Protein AF-X1NST5-F1 (afdb_monomer)

Mean predicted aligned error: 8.75 Å

InterPro domains:
  IPR013498 DNA topoisomerase, type IA, zn finger [PF01396] (14-49)
  IPR013498 DNA topoisomerase, type IA, zn finger [PF01396] (54-90)
  IPR013498 DNA topoisomerase, type IA, zn finger [PF01396] (95-110)

Radius of gyration: 18.12 Å; Cα contacts (8 Å, |Δi|>4): 234; chains: 1; bounding box: 42×48×38 Å

Nearest PDB structures (foldseek):
  4rul-assembly1_A  TM=3.654E-01  e=1.940E-04  Escherichia coli DH1
  2yms-assembly1_D  TM=2.771E-01  e=2.148E+00  Escherichia coli BL21
  6zqb-assembly1_UE  TM=3.061E-01  e=9.533E+00  Saccharomyces cerevisiae S288C

Structure (mmCIF, N/CA/C/O backbone):
data_AF-X1NST5-F1
#
_entry.id   AF-X1NST5-F1
#
loop_
_atom_site.group_PDB
_atom_site.id
_atom_site.type_symbol
_atom_site.label_atom_id
_atom_site.label_alt_id
_atom_site.label_comp_id
_atom_site.label_asym_id
_atom_site.label_entity_id
_atom_site.label_seq_id
_atom_site.pdbx_PDB_ins_code
_atom_site.Cartn_x
_atom_site.Cartn_y
_atom_site.Cartn_z
_atom_site.occupancy
_atom_site.B_iso_or_equiv
_atom_site.auth_seq_id
_atom_site.auth_comp_id
_atom_site.auth_asym_id
_atom_site.auth_atom_id
_atom_site.pdbx_PDB_model_num
ATOM 1 N N . LEU A 1 1 ? -12.055 36.408 14.522 1.00 40.16 1 LEU A N 1
ATOM 2 C CA . LEU A 1 1 ? -12.477 34.992 14.573 1.00 40.16 1 LEU A CA 1
ATOM 3 C C . LEU A 1 1 ? -11.983 34.314 13.302 1.00 40.16 1 LEU A C 1
ATOM 5 O O . LEU A 1 1 ? -12.299 34.807 12.233 1.00 40.16 1 LEU A O 1
ATOM 9 N N . MET A 1 2 ? -11.163 33.263 13.387 1.00 38.94 2 MET A N 1
ATOM 10 C CA . MET A 1 2 ? -10.781 32.492 12.196 1.00 38.94 2 MET A CA 1
ATOM 11 C C . MET A 1 2 ? -11.854 31.436 11.931 1.00 38.94 2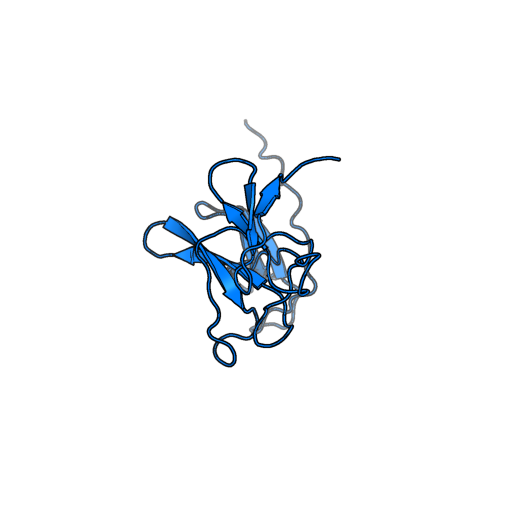 MET A C 1
ATOM 13 O O . MET A 1 2 ? -11.927 30.425 12.632 1.00 38.94 2 MET A O 1
ATOM 17 N N . GLU A 1 3 ? -12.701 31.691 10.939 1.00 48.84 3 GLU A N 1
ATOM 18 C CA . GLU A 1 3 ? -13.629 30.705 10.395 1.00 48.84 3 GLU A CA 1
ATOM 19 C C . GLU A 1 3 ? -12.825 29.577 9.744 1.00 48.84 3 GLU A C 1
ATOM 21 O O . GLU A 1 3 ? -12.143 29.748 8.734 1.00 48.84 3 GLU A O 1
ATOM 26 N N . LYS A 1 4 ? -12.856 28.400 10.373 1.00 44.97 4 LYS A N 1
ATOM 27 C CA . LYS A 1 4 ? -12.263 27.186 9.815 1.00 44.97 4 LYS A CA 1
ATOM 28 C C . LYS A 1 4 ? -13.110 26.767 8.622 1.00 44.97 4 LYS A C 1
ATOM 30 O O . LYS A 1 4 ? -14.154 26.142 8.800 1.00 44.97 4 LYS A O 1
ATOM 35 N N . VAL A 1 5 ? -12.644 27.108 7.424 1.00 47.62 5 VAL A N 1
ATOM 36 C CA . VAL A 1 5 ? -13.140 26.574 6.153 1.00 47.62 5 VAL A CA 1
ATOM 37 C C . VAL A 1 5 ? -13.174 25.049 6.283 1.00 47.62 5 VAL A C 1
ATOM 39 O O . VAL A 1 5 ? -12.130 24.397 6.363 1.00 47.62 5 VAL A O 1
ATOM 42 N N . LYS A 1 6 ? -14.378 24.480 6.418 1.00 48.66 6 LYS A N 1
ATOM 43 C CA . LYS A 1 6 ? -14.592 23.032 6.474 1.00 48.66 6 LYS A CA 1
ATOM 44 C C . LYS A 1 6 ? -14.247 22.490 5.093 1.00 48.66 6 LYS A C 1
ATOM 46 O O . LYS A 1 6 ? -15.072 22.544 4.188 1.00 48.66 6 LYS A O 1
ATOM 51 N N . LEU A 1 7 ? -13.008 22.030 4.931 1.00 53.47 7 LEU A N 1
ATOM 52 C CA . LEU A 1 7 ? -12.597 21.249 3.772 1.00 53.47 7 LEU A CA 1
ATOM 53 C C . LEU A 1 7 ? -13.597 20.092 3.655 1.00 53.47 7 LEU A C 1
ATOM 55 O O . LEU A 1 7 ? -13.738 19.325 4.608 1.00 53.47 7 LEU A O 1
ATOM 59 N N . ALA A 1 8 ? -14.364 20.065 2.566 1.00 55.84 8 ALA A N 1
ATOM 60 C CA . ALA A 1 8 ? -15.468 19.135 2.395 1.00 55.84 8 ALA A CA 1
ATOM 61 C C . ALA A 1 8 ? -14.974 17.696 2.587 1.00 55.84 8 ALA A C 1
ATOM 63 O O . ALA A 1 8 ? -13.988 17.273 1.985 1.00 55.84 8 ALA A O 1
ATOM 64 N N . ASP A 1 9 ? -15.649 16.974 3.474 1.00 65.00 9 ASP A N 1
ATOM 65 C CA . ASP A 1 9 ? -15.395 15.568 3.732 1.00 65.00 9 ASP A CA 1
ATOM 66 C C . ASP A 1 9 ? -15.788 14.767 2.473 1.00 65.00 9 ASP A C 1
ATOM 68 O O . ASP A 1 9 ? -16.974 14.630 2.172 1.00 65.00 9 ASP A O 1
ATOM 72 N N . GLU A 1 10 ? -14.817 14.259 1.709 1.00 75.31 10 GLU A N 1
ATOM 73 C CA . GLU A 1 10 ? -15.097 13.445 0.516 1.00 75.31 10 GLU A CA 1
ATOM 74 C C . GLU A 1 10 ? -15.703 12.098 0.945 1.00 75.31 10 GLU A C 1
ATOM 76 O O . GLU A 1 10 ? -15.057 11.313 1.649 1.00 75.31 10 GLU A O 1
ATOM 81 N N . LEU A 1 11 ? -16.953 11.831 0.545 1.00 76.19 11 LEU A N 1
ATOM 82 C CA . LEU A 1 11 ? -17.587 10.524 0.728 1.00 76.19 11 LEU A CA 1
ATOM 83 C C . LEU A 1 11 ? -16.834 9.468 -0.082 1.00 76.19 11 LEU A C 1
ATOM 85 O O . LEU A 1 11 ? -16.494 9.679 -1.243 1.00 76.19 11 LEU A O 1
ATOM 89 N N . THR A 1 12 ? -16.593 8.322 0.544 1.00 81.31 12 THR A N 1
ATOM 90 C CA . THR A 1 12 ? -15.973 7.162 -0.099 1.00 81.31 12 THR A CA 1
ATOM 91 C C . THR A 1 12 ? -16.991 6.050 -0.288 1.00 81.31 12 THR A C 1
ATOM 93 O O . THR A 1 12 ? -18.006 6.003 0.402 1.00 81.31 12 THR A O 1
ATOM 96 N N . GLU A 1 13 ? -16.677 5.105 -1.168 1.00 81.38 13 GLU A N 1
ATOM 97 C CA . GLU A 1 13 ? -17.433 3.856 -1.331 1.00 81.38 13 GLU A CA 1
ATOM 98 C C . GLU A 1 13 ? -17.250 2.894 -0.138 1.00 81.38 13 GLU A C 1
ATOM 100 O O . GLU A 1 13 ? -17.821 1.804 -0.110 1.00 81.38 13 GLU A O 1
ATOM 105 N N . GLU A 1 14 ? -16.444 3.263 0.865 1.00 83.88 14 GLU A N 1
ATOM 106 C CA . GLU A 1 14 ? -16.189 2.406 2.013 1.00 83.88 14 GLU A CA 1
ATOM 107 C C . GLU A 1 14 ? -17.318 2.494 3.046 1.00 83.88 14 GLU A C 1
ATOM 109 O O . GLU A 1 14 ? -17.650 3.560 3.568 1.00 83.88 14 GLU A O 1
ATOM 114 N N . VAL A 1 15 ? -17.882 1.336 3.392 1.00 90.00 15 VAL A N 1
ATOM 115 C CA . VAL A 1 15 ? -18.955 1.207 4.382 1.00 90.00 15 VAL A CA 1
ATOM 116 C C . VAL A 1 15 ? -18.384 1.040 5.795 1.00 90.00 15 VAL A C 1
ATOM 118 O O . VAL A 1 15 ? -17.449 0.267 6.048 1.00 90.00 15 VAL A O 1
ATOM 121 N N . CYS A 1 16 ? -18.967 1.755 6.760 1.00 90.62 16 CYS A N 1
ATOM 122 C CA . CYS A 1 16 ? -18.615 1.639 8.168 1.00 90.62 16 CYS A CA 1
ATOM 123 C C . CYS A 1 16 ? -19.053 0.269 8.719 1.00 90.62 16 CYS A C 1
ATOM 125 O O . CYS A 1 16 ? -20.251 -0.014 8.763 1.00 90.62 16 CYS A O 1
ATOM 127 N N . PRO A 1 17 ? -18.131 -0.550 9.259 1.00 89.19 17 PRO A N 1
ATOM 128 C CA . PRO A 1 17 ? -18.442 -1.903 9.722 1.00 89.19 17 PRO A CA 1
ATOM 129 C C . PRO A 1 17 ? -19.279 -1.926 11.007 1.00 89.19 17 PRO A C 1
ATOM 131 O O . PRO A 1 17 ? -19.745 -2.983 11.407 1.00 89.19 17 PRO A O 1
ATOM 134 N N . LYS A 1 18 ? -19.445 -0.778 11.682 1.00 91.94 18 LYS A N 1
ATOM 135 C CA . LYS A 1 18 ? -20.214 -0.678 12.931 1.00 91.94 18 LYS A CA 1
ATOM 136 C C . LYS A 1 18 ? -21.671 -0.266 12.738 1.00 91.94 18 LYS A C 1
ATOM 138 O O . LYS A 1 18 ? -22.491 -0.608 13.575 1.00 91.94 18 LYS A O 1
ATOM 143 N N . CYS A 1 19 ? -21.980 0.522 11.709 1.00 92.75 19 CYS A N 1
ATOM 144 C CA . CYS A 1 19 ? -23.324 1.097 11.543 1.00 92.75 19 CYS A CA 1
ATOM 145 C C . CYS A 1 19 ? -23.844 1.093 10.101 1.00 92.75 19 CYS A C 1
ATOM 147 O O . CYS A 1 19 ? -24.934 1.596 9.863 1.00 92.75 19 CYS A O 1
ATOM 149 N N . GLY A 1 20 ? -23.068 0.602 9.129 1.00 90.69 20 GLY A N 1
ATOM 150 C CA . GLY A 1 20 ? -23.489 0.521 7.727 1.00 90.69 20 GLY A CA 1
ATOM 151 C C . GLY A 1 20 ? -23.528 1.853 6.968 1.00 90.69 20 GLY A C 1
ATOM 152 O O . GLY A 1 20 ? -23.703 1.849 5.756 1.00 90.69 20 GLY A O 1
ATOM 153 N N . LYS A 1 21 ? -23.326 2.998 7.634 1.00 91.00 21 LYS A N 1
ATOM 154 C CA . LYS A 1 21 ? -23.211 4.306 6.966 1.00 91.00 21 LYS A CA 1
ATOM 155 C C . LYS A 1 21 ? -21.887 4.408 6.191 1.00 91.00 21 LYS A C 1
ATOM 157 O O . LYS A 1 21 ? -20.900 3.771 6.562 1.00 91.00 21 LYS A O 1
ATOM 162 N N . LEU A 1 22 ? -21.838 5.244 5.154 1.00 91.62 22 LEU A N 1
ATOM 163 C CA . LEU A 1 22 ? -20.610 5.493 4.386 1.00 91.62 22 LEU A CA 1
ATOM 164 C C . LEU A 1 22 ? -19.523 6.148 5.247 1.00 91.62 22 LEU A C 1
ATOM 166 O O . LEU A 1 22 ? -19.807 6.828 6.240 1.00 91.62 22 LEU A O 1
ATOM 170 N N . MET A 1 23 ? -18.268 5.955 4.864 1.00 91.75 23 MET A N 1
ATOM 171 C CA . MET A 1 23 ? -17.124 6.622 5.471 1.00 91.75 23 MET A CA 1
ATOM 172 C C . MET A 1 23 ? -16.682 7.812 4.617 1.00 91.75 23 MET A C 1
ATOM 174 O O . MET A 1 23 ? -16.760 7.784 3.391 1.00 91.75 23 MET A O 1
ATOM 178 N N . VAL A 1 24 ? -16.204 8.858 5.281 1.00 90.50 24 VAL A N 1
ATOM 179 C CA . VAL A 1 24 ? -15.678 10.076 4.666 1.00 90.50 2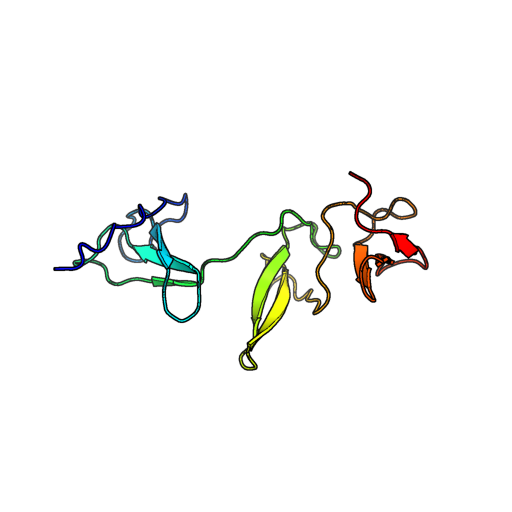4 VAL A CA 1
ATOM 180 C C . VAL A 1 24 ? -14.182 10.221 4.913 1.00 90.50 24 VAL A C 1
ATOM 182 O O . VAL A 1 24 ? -13.683 9.831 5.973 1.00 90.50 24 VAL A O 1
ATOM 185 N N . VAL A 1 25 ? -13.462 10.822 3.967 1.00 88.56 25 VAL A N 1
ATOM 186 C CA . VAL A 1 25 ? -12.045 11.162 4.128 1.00 88.56 25 VAL A CA 1
ATOM 187 C C . VAL A 1 25 ? -11.911 12.436 4.956 1.00 88.56 25 VAL A C 1
ATOM 189 O O . VAL A 1 25 ? -12.410 13.493 4.584 1.00 88.56 25 VAL A O 1
ATOM 192 N N . LYS A 1 26 ? -11.172 12.348 6.061 1.00 86.81 26 LYS A N 1
ATOM 193 C CA . LYS A 1 26 ? -10.785 13.481 6.906 1.00 86.81 26 LYS A CA 1
ATOM 194 C C . LYS A 1 26 ? -9.272 13.602 6.986 1.00 86.81 26 LYS A C 1
ATOM 196 O O . LYS A 1 26 ? -8.542 12.626 6.817 1.00 86.81 26 LYS A O 1
ATOM 201 N N . PHE A 1 27 ? -8.796 14.799 7.309 1.00 83.88 27 PHE A N 1
ATOM 202 C CA . PHE A 1 27 ? -7.380 15.068 7.548 1.00 83.88 27 PHE A CA 1
ATOM 203 C C . PHE A 1 27 ? -7.120 15.235 9.043 1.00 83.88 27 PHE A C 1
ATOM 205 O O . PHE A 1 27 ? -7.772 16.029 9.718 1.00 83.88 27 PHE A O 1
ATOM 212 N N . GLY A 1 28 ? -6.163 14.473 9.567 1.00 82.00 28 GLY A N 1
ATOM 213 C CA . GLY A 1 28 ? -5.701 14.569 10.949 1.00 82.00 28 GLY A CA 1
ATOM 214 C C . GLY A 1 28 ? -4.189 14.761 11.027 1.00 82.00 28 GLY A C 1
ATOM 215 O O . GLY A 1 28 ? -3.499 14.870 10.015 1.00 82.00 28 GLY A O 1
ATOM 216 N N . ARG A 1 29 ? -3.645 14.732 12.248 1.00 79.62 29 ARG A N 1
ATOM 217 C CA . ARG A 1 29 ? -2.201 14.901 12.513 1.00 79.62 29 ARG A CA 1
ATOM 218 C C . ARG A 1 29 ? -1.305 13.923 11.738 1.00 79.62 29 ARG A C 1
ATOM 220 O O . ARG A 1 29 ? -0.155 14.243 11.457 1.00 79.62 29 ARG A O 1
ATOM 227 N N . TYR A 1 30 ? -1.815 12.731 11.432 1.00 73.50 30 TYR A N 1
ATOM 228 C CA . TYR A 1 30 ? -1.069 11.644 10.786 1.00 73.50 30 TYR A CA 1
ATOM 229 C C . TYR A 1 30 ? -1.405 11.471 9.296 1.00 73.50 30 TYR A C 1
ATOM 231 O O . TYR A 1 30 ? -0.984 10.486 8.695 1.00 73.50 30 TYR A O 1
ATOM 239 N N . GLY A 1 31 ? -2.142 12.416 8.704 1.00 76.12 31 GLY A N 1
ATOM 240 C CA . GLY A 1 31 ? -2.568 12.378 7.305 1.00 76.12 31 GLY A CA 1
ATOM 241 C C . GLY A 1 31 ? -4.060 12.094 7.135 1.00 76.12 31 GLY A C 1
ATOM 242 O O . GLY A 1 31 ? -4.863 12.352 8.038 1.00 76.12 31 GLY A O 1
ATOM 243 N N . LYS A 1 32 ? -4.424 11.595 5.948 1.00 85.69 32 LYS A N 1
ATOM 244 C CA . LYS A 1 32 ? -5.802 11.224 5.608 1.00 85.69 32 LYS A CA 1
ATOM 245 C C . LYS A 1 32 ? -6.237 9.988 6.401 1.00 85.69 32 LYS A C 1
ATOM 247 O O . LYS A 1 32 ? -5.477 9.032 6.545 1.00 85.69 32 LYS A O 1
ATOM 252 N N . PHE A 1 33 ? -7.470 9.992 6.883 1.00 87.69 33 PHE A N 1
ATOM 253 C CA . PHE A 1 33 ? -8.107 8.847 7.524 1.00 87.69 33 PHE A CA 1
ATOM 254 C C . PHE A 1 33 ? -9.586 8.801 7.155 1.00 87.69 33 PHE A C 1
ATOM 256 O O . PHE A 1 33 ? -10.174 9.816 6.791 1.00 87.69 33 PHE A O 1
ATOM 263 N N . LEU A 1 34 ? -10.187 7.623 7.257 1.00 89.44 34 LEU A N 1
ATOM 264 C CA . LEU A 1 34 ? -11.617 7.449 7.064 1.00 89.44 34 LEU A CA 1
ATOM 265 C C . LEU A 1 34 ? -12.332 7.609 8.399 1.00 89.44 34 LEU A C 1
ATOM 267 O O . LEU A 1 34 ? -11.971 6.963 9.384 1.00 89.44 34 LEU A O 1
ATOM 271 N N . ALA A 1 35 ? -13.361 8.442 8.430 1.00 91.44 35 ALA A N 1
ATOM 272 C CA . ALA A 1 35 ? -14.260 8.609 9.562 1.00 91.44 35 ALA A CA 1
ATOM 273 C C . ALA A 1 35 ? -15.674 8.197 9.158 1.00 91.44 35 ALA A C 1
ATOM 275 O O . ALA A 1 35 ? -16.082 8.406 8.022 1.00 91.44 35 ALA A O 1
ATOM 276 N N . CYS A 1 36 ? -16.442 7.618 10.075 1.00 93.12 36 CYS A N 1
ATOM 277 C CA . CYS A 1 36 ? -17.850 7.352 9.805 1.00 93.12 36 CYS A CA 1
ATOM 278 C C . CYS A 1 36 ? -18.615 8.666 9.551 1.00 93.12 36 CYS A C 1
ATOM 280 O O . CYS A 1 36 ? -18.498 9.605 10.341 1.00 93.12 36 CYS A O 1
ATOM 282 N N . SER A 1 37 ? -19.436 8.712 8.496 1.00 91.62 37 SER A N 1
ATOM 283 C CA . SER A 1 37 ? -20.352 9.839 8.236 1.00 91.62 37 SER A CA 1
ATOM 284 C C . SER A 1 37 ? -21.386 10.036 9.350 1.00 91.62 37 SER A C 1
ATOM 286 O O . SER A 1 37 ? -21.875 1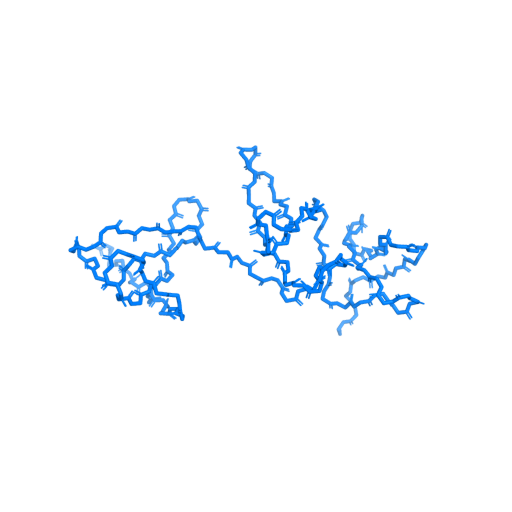1.139 9.548 1.00 91.62 37 SER A O 1
ATOM 288 N N . GLY A 1 38 ? -21.678 8.989 10.128 1.00 88.88 38 GLY A N 1
ATOM 289 C CA . GLY A 1 38 ? -22.587 9.036 11.274 1.00 88.88 38 GLY A CA 1
ATOM 290 C C . GLY A 1 38 ? -22.004 9.651 12.548 1.00 88.88 38 GLY A C 1
ATOM 291 O O . GLY A 1 38 ? -22.550 9.413 13.620 1.00 88.88 38 GLY A O 1
ATOM 292 N N . TYR A 1 39 ? -20.879 10.364 12.492 1.00 86.00 39 TYR A N 1
ATOM 293 C CA . TYR A 1 39 ? -20.367 11.108 13.647 1.00 86.00 39 TYR A CA 1
ATOM 294 C C . TYR A 1 39 ? -21.363 12.223 14.043 1.00 86.00 39 TYR A C 1
ATOM 296 O O . TYR A 1 39 ? -21.847 12.916 13.150 1.00 86.00 39 TYR A O 1
ATOM 304 N N . PRO A 1 40 ? -21.655 12.462 15.340 1.00 87.81 40 PRO A N 1
ATOM 305 C CA . PRO A 1 40 ? -20.981 11.948 16.540 1.00 87.81 40 PRO A CA 1
ATOM 306 C C . PRO A 1 40 ? -21.478 10.591 17.060 1.00 87.81 40 PRO A C 1
ATOM 308 O O . PRO A 1 40 ? -20.822 10.020 17.933 1.00 87.81 40 PRO A O 1
ATOM 311 N N . GLU A 1 41 ? -22.587 10.067 16.535 1.00 92.12 41 GLU A N 1
ATOM 312 C CA . GLU A 1 41 ? -23.211 8.814 16.992 1.00 92.12 41 GLU A CA 1
ATOM 313 C C . GLU A 1 41 ? -22.299 7.601 16.771 1.00 92.12 41 GLU A C 1
ATOM 315 O O . GLU A 1 41 ? -22.191 6.713 17.614 1.00 92.12 41 GLU A O 1
ATOM 320 N N . CYS A 1 42 ? -21.577 7.584 15.649 1.00 90.75 42 CYS A N 1
ATOM 321 C CA . CYS A 1 42 ? -20.593 6.561 15.330 1.00 90.75 42 CYS A CA 1
ATOM 322 C C . CYS A 1 42 ? -19.192 7.174 15.219 1.00 90.75 42 CYS A C 1
ATOM 324 O O . CYS A 1 42 ? -18.841 7.803 14.224 1.00 90.75 42 CYS A O 1
AT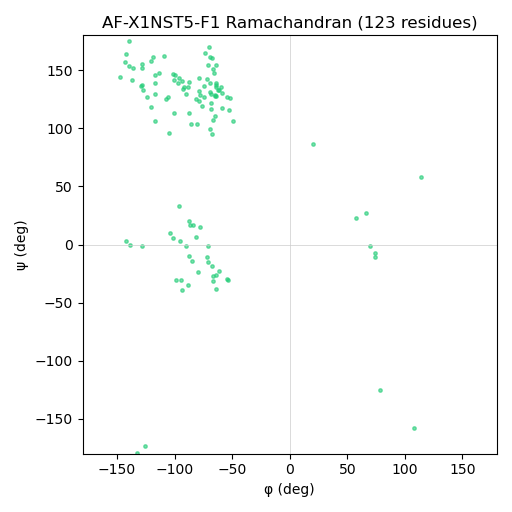OM 326 N N . LYS A 1 43 ? -18.345 6.929 16.224 1.00 90.38 43 LYS A N 1
ATOM 327 C CA . LYS A 1 43 ? -16.949 7.412 16.277 1.00 90.38 43 LYS A CA 1
ATOM 328 C C . LYS A 1 43 ? -15.945 6.468 15.602 1.00 90.38 43 LYS A C 1
ATOM 330 O O . LYS A 1 43 ? -14.759 6.494 15.915 1.00 90.38 43 LYS A O 1
ATOM 335 N N . SER A 1 44 ? -16.415 5.583 14.720 1.00 91.56 44 SER A N 1
ATOM 336 C CA . SER A 1 44 ? -15.543 4.626 14.037 1.00 91.56 44 SER A CA 1
ATOM 337 C C . SER A 1 44 ? -14.623 5.345 13.054 1.00 91.56 44 SER A C 1
ATOM 339 O O . SER A 1 44 ? -15.089 6.123 12.221 1.00 91.56 44 SER A O 1
ATOM 341 N N . THR A 1 45 ? -13.331 5.038 13.116 1.00 90.00 45 THR A N 1
ATOM 342 C CA . THR A 1 45 ? -12.325 5.521 12.169 1.00 90.00 45 THR A CA 1
ATOM 343 C C . THR A 1 45 ? -11.516 4.357 11.615 1.00 90.00 45 THR A C 1
ATOM 345 O O . THR A 1 45 ? -11.418 3.297 12.238 1.00 90.00 45 THR A O 1
ATOM 348 N N . LYS A 1 46 ? -10.953 4.542 10.424 1.00 86.56 46 LYS A N 1
ATOM 349 C CA . LYS A 1 46 ? -10.053 3.586 9.783 1.00 86.56 46 LYS A CA 1
ATOM 350 C C . LYS A 1 46 ? -8.891 4.312 9.100 1.00 86.56 46 LYS A C 1
ATOM 352 O O . LYS A 1 46 ? -9.041 5.468 8.698 1.00 86.56 46 LYS A O 1
ATOM 357 N N . PRO A 1 47 ? -7.732 3.655 8.944 1.00 84.69 47 PRO A N 1
ATOM 358 C CA . PRO A 1 47 ? -6.653 4.183 8.119 1.00 84.69 47 PRO A CA 1
ATOM 359 C C . PRO A 1 47 ? -7.121 4.330 6.667 1.00 84.69 47 PRO A C 1
ATOM 361 O O . PRO A 1 47 ? -7.691 3.393 6.115 1.00 84.69 47 PRO A O 1
ATOM 364 N N . PHE A 1 48 ? -6.848 5.474 6.040 1.00 84.00 48 PHE A N 1
ATOM 365 C CA . PHE A 1 48 ? -7.076 5.635 4.606 1.00 84.00 48 PHE A CA 1
ATOM 366 C C . PHE A 1 48 ? -5.956 4.920 3.843 1.00 84.00 48 PHE A C 1
ATOM 368 O O . PHE A 1 48 ? -4.780 5.249 4.015 1.00 84.00 48 PHE A O 1
ATOM 375 N N . GLN A 1 49 ? -6.301 3.928 3.024 1.00 80.88 49 GLN A N 1
ATOM 376 C CA . GLN A 1 49 ? -5.333 3.255 2.159 1.00 80.88 49 GLN A CA 1
ATOM 377 C C . GLN A 1 49 ? -5.221 4.008 0.835 1.00 80.88 49 GLN A C 1
ATOM 379 O O . GLN A 1 49 ? -6.156 4.025 0.040 1.00 80.88 49 GLN A O 1
ATOM 384 N N . VAL A 1 50 ? -4.062 4.614 0.577 1.00 82.62 50 VAL A N 1
ATOM 385 C CA . VAL A 1 50 ? -3.808 5.297 -0.695 1.00 82.62 50 VAL A CA 1
ATOM 386 C C . VAL A 1 50 ? -3.424 4.250 -1.736 1.00 82.62 50 VAL A C 1
ATOM 388 O O . VAL A 1 50 ? -2.302 3.742 -1.727 1.00 82.62 50 VAL A O 1
ATOM 391 N N . ARG A 1 51 ? -4.356 3.909 -2.626 1.00 86.00 51 ARG A N 1
ATOM 392 C CA . ARG A 1 51 ? -4.077 3.066 -3.795 1.00 86.00 51 ARG A CA 1
ATOM 393 C C . ARG A 1 51 ? -3.307 3.892 -4.819 1.00 86.00 51 ARG A C 1
ATOM 395 O O . ARG A 1 51 ? -3.729 4.989 -5.171 1.00 86.00 51 ARG A O 1
ATOM 402 N N . ILE A 1 52 ? -2.165 3.383 -5.273 1.00 86.25 52 ILE A N 1
ATOM 403 C CA . ILE A 1 52 ? -1.283 4.110 -6.205 1.00 86.25 52 ILE A CA 1
ATOM 404 C C . ILE A 1 52 ? -1.525 3.749 -7.678 1.00 86.25 52 ILE A C 1
ATOM 406 O O . ILE A 1 52 ? -0.792 4.225 -8.541 1.00 86.25 52 ILE A O 1
ATOM 410 N N . GLY A 1 53 ? -2.518 2.897 -7.965 1.00 85.44 53 GLY A N 1
ATOM 411 C CA . GLY A 1 53 ? -2.827 2.434 -9.322 1.00 85.44 53 GLY A CA 1
ATOM 412 C C . GLY A 1 53 ? -1.726 1.564 -9.936 1.00 85.44 53 GLY A C 1
ATOM 413 O O . GLY A 1 53 ? -1.542 1.566 -11.148 1.00 85.44 53 GLY A O 1
ATOM 414 N N . VAL A 1 54 ? -0.946 0.870 -9.101 1.00 89.94 54 VAL A N 1
ATOM 415 C CA . VAL A 1 54 ? 0.116 -0.043 -9.543 1.00 89.94 54 VAL A CA 1
ATOM 416 C C . VAL A 1 54 ? -0.220 -1.449 -9.085 1.00 89.94 54 VAL A C 1
ATOM 418 O O . VAL A 1 54 ? -0.492 -1.659 -7.903 1.00 89.94 54 VAL A O 1
ATOM 421 N N . ASN A 1 55 ? -0.172 -2.415 -9.995 1.00 91.31 55 ASN A N 1
ATOM 422 C CA . ASN A 1 55 ? -0.475 -3.806 -9.687 1.00 91.31 55 ASN A CA 1
ATOM 423 C C . ASN A 1 55 ? 0.708 -4.498 -8.997 1.00 91.31 55 ASN A C 1
ATOM 425 O O . ASN A 1 55 ? 1.884 -4.270 -9.294 1.00 91.31 55 ASN A O 1
ATOM 429 N N . CYS A 1 56 ? 0.378 -5.375 -8.058 1.00 90.75 56 CYS A N 1
ATOM 430 C CA . CYS A 1 56 ? 1.312 -6.217 -7.343 1.00 90.75 56 CYS A CA 1
ATOM 431 C C . CYS A 1 56 ? 1.902 -7.255 -8.307 1.00 90.75 56 CYS A C 1
ATOM 433 O O . CYS A 1 56 ? 1.140 -7.960 -8.970 1.00 90.75 56 CYS A O 1
ATOM 435 N N . PRO A 1 57 ? 3.235 -7.410 -8.359 1.00 88.50 57 PRO A N 1
ATOM 436 C CA . PRO A 1 57 ? 3.872 -8.357 -9.270 1.00 88.50 57 PRO A CA 1
ATOM 437 C C . PRO A 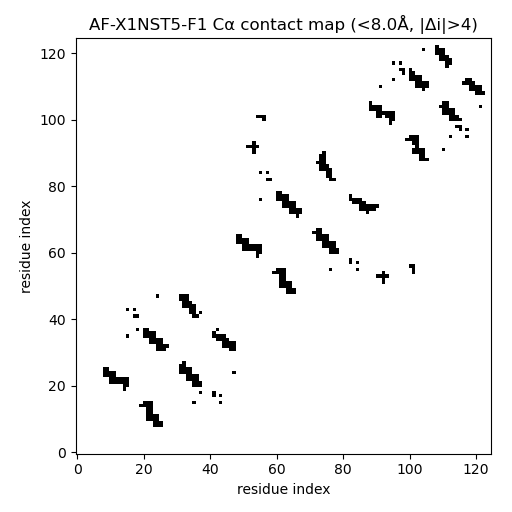1 57 ? 3.655 -9.828 -8.887 1.00 88.50 57 PRO A C 1
ATOM 439 O O . PRO A 1 57 ? 3.922 -10.696 -9.709 1.00 88.50 57 PRO A O 1
ATOM 442 N N . GLU A 1 58 ? 3.206 -10.116 -7.660 1.00 89.00 58 GLU A N 1
ATOM 443 C CA . GLU A 1 58 ? 2.988 -11.489 -7.182 1.00 89.00 58 GLU A CA 1
ATOM 444 C C . GLU A 1 58 ? 1.549 -11.972 -7.386 1.00 89.00 58 GLU A C 1
ATOM 446 O O . GLU A 1 58 ? 1.338 -13.124 -7.742 1.00 89.00 58 GLU A O 1
ATOM 451 N N . CYS A 1 59 ? 0.551 -11.107 -7.168 1.00 91.25 59 CYS A N 1
ATOM 452 C CA . CYS A 1 59 ? -0.864 -11.504 -7.196 1.00 91.25 59 CYS A CA 1
ATOM 453 C C . CYS A 1 59 ? -1.759 -10.640 -8.096 1.00 91.25 59 CYS A C 1
ATOM 455 O O . CYS A 1 59 ? -2.965 -10.863 -8.150 1.00 91.25 59 CYS A O 1
ATOM 457 N N . GLY A 1 60 ? -1.218 -9.606 -8.745 1.00 88.31 60 GLY A N 1
ATOM 458 C CA . GLY A 1 60 ? -1.9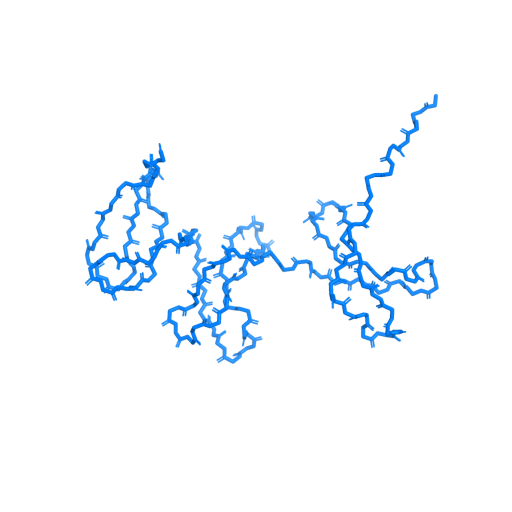74 -8.708 -9.625 1.00 88.31 60 GLY A CA 1
ATOM 459 C C . GLY A 1 60 ? -2.901 -7.708 -8.920 1.00 88.31 60 GLY A C 1
ATOM 460 O O . GLY A 1 60 ? -3.372 -6.780 -9.571 1.00 88.31 60 GLY A O 1
ATOM 461 N N . SER A 1 61 ? -3.133 -7.839 -7.608 1.00 90.19 61 SER A N 1
ATOM 462 C CA . SER A 1 61 ? -3.932 -6.885 -6.816 1.00 90.19 61 SER A CA 1
ATOM 463 C C . SER A 1 61 ? -3.243 -5.523 -6.685 1.00 90.19 61 SER A C 1
ATOM 465 O O . SER A 1 61 ? -2.033 -5.422 -6.844 1.00 90.19 61 SER A O 1
ATOM 467 N N . GLU A 1 62 ? -3.975 -4.464 -6.352 1.00 91.00 62 GLU A N 1
ATOM 468 C CA . GLU A 1 62 ? -3.399 -3.116 -6.240 1.00 91.00 62 GLU A CA 1
ATOM 469 C C . GLU A 1 62 ? -2.377 -2.970 -5.095 1.00 91.00 62 GLU A C 1
ATOM 471 O O . GLU A 1 62 ? -2.498 -3.574 -4.026 1.00 91.00 62 GLU A O 1
ATOM 476 N N . LEU A 1 63 ? -1.371 -2.118 -5.300 1.00 92.50 63 LEU A N 1
ATOM 477 C CA . LEU A 1 63 ? -0.453 -1.674 -4.256 1.00 92.50 63 LEU A CA 1
ATOM 478 C C . LEU A 1 63 ? -1.012 -0.447 -3.527 1.00 92.50 63 LEU A C 1
ATOM 480 O O . LEU A 1 63 ? -1.553 0.482 -4.133 1.00 92.50 63 LEU A O 1
ATOM 484 N N . VAL A 1 64 ? -0.821 -0.437 -2.211 1.00 92.06 64 VAL A N 1
ATOM 485 C CA . VAL A 1 64 ? -1.215 0.644 -1.307 1.00 92.06 64 VAL A CA 1
ATOM 486 C C . VAL A 1 64 ? 0.006 1.258 -0.634 1.00 92.06 64 VAL A C 1
ATOM 488 O O . VAL A 1 64 ? 0.927 0.553 -0.214 1.00 92.06 64 VAL A O 1
ATOM 491 N N . GLU A 1 65 ? 0.013 2.581 -0.506 1.00 90.75 65 GLU A N 1
ATOM 492 C CA . GLU A 1 65 ? 1.012 3.314 0.267 1.00 90.75 65 GLU A CA 1
ATOM 493 C C . GLU A 1 65 ? 0.694 3.224 1.767 1.00 90.75 65 GLU A C 1
ATOM 495 O O . GLU A 1 65 ? -0.442 3.424 2.204 1.00 90.75 65 GLU A O 1
ATOM 500 N N . LYS A 1 66 ? 1.707 2.899 2.572 1.00 87.94 66 LYS A N 1
ATOM 501 C CA . LYS A 1 66 ? 1.605 2.723 4.022 1.00 87.94 66 LYS A CA 1
ATOM 502 C C . LYS A 1 66 ? 2.776 3.409 4.717 1.00 87.94 66 LYS A C 1
ATOM 504 O O . LYS A 1 66 ? 3.880 3.504 4.186 1.00 87.94 66 LYS A O 1
ATOM 509 N N . ILE A 1 67 ? 2.548 3.846 5.952 1.00 85.88 67 ILE A N 1
ATOM 510 C CA . ILE A 1 67 ? 3.575 4.454 6.802 1.00 85.88 67 ILE A CA 1
ATOM 511 C C . ILE A 1 67 ? 3.944 3.462 7.906 1.00 85.88 67 ILE A C 1
ATOM 513 O O . ILE A 1 67 ? 3.090 2.958 8.633 1.00 85.88 67 ILE A O 1
ATOM 517 N N . SER A 1 68 ? 5.232 3.155 8.025 1.00 86.44 68 SER A N 1
ATOM 518 C CA . SER A 1 68 ? 5.769 2.304 9.092 1.00 86.44 68 SER A CA 1
ATOM 519 C C . SER A 1 68 ? 5.804 3.028 10.444 1.00 86.44 68 SER A C 1
ATOM 521 O O . SER A 1 68 ? 5.791 4.256 10.509 1.00 86.44 68 SER A O 1
ATOM 523 N N . LYS A 1 69 ? 5.969 2.278 11.547 1.00 85.00 69 LYS A N 1
ATOM 524 C CA . LYS A 1 69 ? 6.143 2.847 12.903 1.00 85.00 69 LYS A CA 1
ATOM 525 C C . LYS A 1 69 ? 7.282 3.879 12.984 1.00 85.00 69 LYS A C 1
ATOM 527 O O . LYS A 1 69 ? 7.195 4.836 13.742 1.00 85.00 69 LYS A O 1
ATOM 532 N N . LYS A 1 70 ? 8.326 3.717 12.160 1.00 88.44 70 LYS A N 1
ATOM 533 C CA . LYS A 1 70 ? 9.470 4.642 12.044 1.00 88.44 70 LYS A CA 1
ATOM 534 C C . LYS A 1 70 ? 9.209 5.822 11.090 1.00 88.44 70 LYS A C 1
ATOM 536 O O . LYS A 1 70 ? 10.160 6.440 10.625 1.00 88.44 70 LYS A O 1
ATOM 541 N N . LYS A 1 71 ? 7.945 6.106 10.749 1.00 83.88 71 LYS A N 1
ATOM 542 C CA . LYS A 1 71 ? 7.512 7.156 9.807 1.00 83.88 71 LYS A CA 1
ATOM 543 C C . LYS A 1 71 ? 8.110 7.048 8.394 1.00 83.88 71 LYS A C 1
ATOM 545 O O . LYS A 1 71 ? 8.165 8.035 7.671 1.00 83.88 71 LYS A O 1
ATOM 550 N N . ARG A 1 72 ? 8.552 5.856 7.976 1.00 89.31 72 ARG A N 1
ATOM 551 C CA . ARG A 1 72 ? 9.009 5.604 6.596 1.00 89.31 72 ARG A CA 1
ATOM 552 C C . ARG A 1 72 ? 7.857 5.094 5.745 1.00 89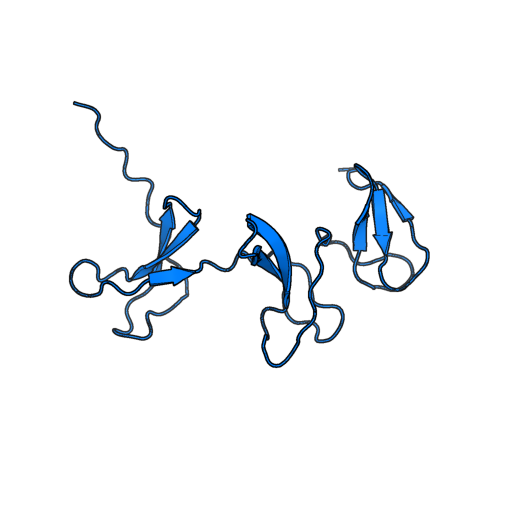.31 72 ARG A C 1
ATOM 554 O O . ARG A 1 72 ? 7.153 4.185 6.193 1.00 89.31 72 ARG A O 1
ATOM 561 N N . VAL A 1 73 ? 7.711 5.653 4.549 1.00 88.75 73 VAL A N 1
ATOM 562 C CA . VAL A 1 73 ? 6.735 5.210 3.550 1.00 88.75 73 VAL A CA 1
ATOM 563 C C . VAL A 1 73 ? 7.206 3.903 2.915 1.00 88.75 73 VAL A C 1
ATOM 565 O O . VAL A 1 73 ? 8.383 3.752 2.587 1.00 88.75 73 VAL A O 1
ATOM 568 N N . PHE A 1 74 ? 6.281 2.969 2.748 1.00 92.81 74 PHE A N 1
ATOM 569 C CA . PHE A 1 74 ? 6.465 1.733 2.002 1.00 92.81 74 PHE A CA 1
ATOM 570 C C . PHE A 1 74 ? 5.182 1.406 1.236 1.00 92.81 74 PHE A C 1
ATOM 572 O O . PHE A 1 74 ? 4.117 1.944 1.527 1.00 92.81 74 PHE A O 1
ATOM 579 N N . TYR A 1 75 ? 5.286 0.518 0.260 1.00 93.31 75 TYR A N 1
ATOM 580 C CA . TYR A 1 75 ? 4.195 0.148 -0.629 1.00 93.31 75 TYR A CA 1
ATOM 581 C C . TYR A 1 75 ? 3.960 -1.344 -0.482 1.00 93.31 75 TYR A C 1
ATOM 583 O O . TYR A 1 75 ? 4.879 -2.129 -0.712 1.00 93.31 75 TYR A O 1
ATOM 591 N N . GLY A 1 76 ? 2.766 -1.727 -0.045 1.00 93.12 76 GLY A N 1
ATOM 592 C CA . GLY A 1 76 ? 2.392 -3.119 0.196 1.00 93.12 76 GLY A CA 1
ATOM 593 C C . GLY A 1 76 ? 1.225 -3.549 -0.679 1.00 93.12 76 GLY A C 1
ATOM 594 O O . GLY A 1 76 ? 0.487 -2.706 -1.182 1.00 93.12 76 GLY A O 1
ATOM 595 N N . CYS A 1 77 ? 1.037 -4.853 -0.848 1.00 93.44 77 CYS A N 1
ATOM 596 C CA . CYS A 1 77 ? -0.161 -5.381 -1.493 1.00 93.44 77 CYS A CA 1
ATOM 597 C C . CYS A 1 77 ? -1.430 -5.064 -0.676 1.00 93.44 77 CYS A C 1
ATOM 599 O O . CYS A 1 77 ? -1.432 -5.192 0.552 1.00 93.44 77 CYS A O 1
ATOM 601 N N . SER A 1 78 ? -2.518 -4.684 -1.354 1.00 91.19 78 SER A N 1
ATOM 602 C CA . SER A 1 78 ? -3.841 -4.502 -0.741 1.00 91.19 78 SER A CA 1
ATOM 603 C C . SER A 1 78 ? -4.423 -5.805 -0.184 1.00 91.19 78 SER A C 1
ATOM 605 O O . SER A 1 78 ? -5.182 -5.772 0.779 1.00 91.19 78 SER A O 1
ATOM 607 N N . ASN A 1 79 ? -4.019 -6.954 -0.733 1.00 91.06 79 ASN A N 1
ATOM 608 C CA . ASN A 1 79 ? -4.530 -8.277 -0.372 1.00 91.06 79 ASN A CA 1
ATOM 609 C C . ASN A 1 79 ? -3.799 -8.918 0.830 1.00 91.06 79 ASN A C 1
ATOM 611 O O . ASN A 1 79 ? -3.871 -10.128 1.043 1.00 91.06 79 ASN A O 1
ATOM 615 N N . TYR A 1 80 ? -3.051 -8.142 1.617 1.00 87.00 80 TYR A N 1
ATOM 616 C CA . TYR A 1 80 ? -2.449 -8.622 2.864 1.00 87.00 80 TYR A CA 1
ATOM 617 C C . TYR A 1 80 ? -3.543 -9.111 3.840 1.00 87.00 80 TYR A C 1
ATOM 619 O O . TYR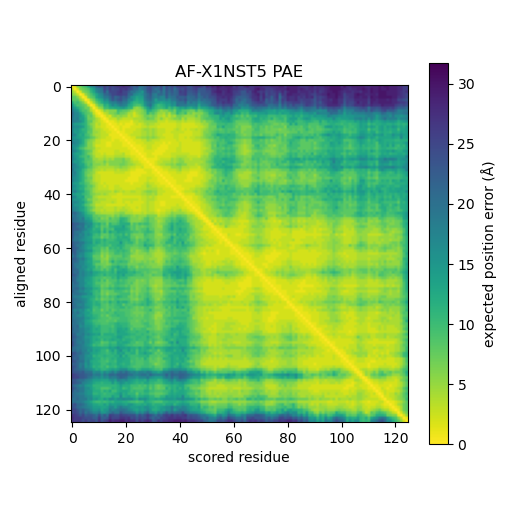 A 1 80 ? -4.532 -8.400 4.022 1.00 87.00 80 TYR A O 1
ATOM 627 N N . PRO A 1 81 ? -3.395 -10.274 4.511 1.00 89.31 81 PRO A N 1
ATOM 628 C CA . PRO A 1 81 ? -2.186 -11.095 4.658 1.00 89.31 81 PRO A CA 1
ATOM 629 C C . PRO A 1 81 ? -1.982 -12.173 3.582 1.00 89.31 81 PRO A C 1
ATOM 631 O O . PRO A 1 81 ? -0.974 -12.870 3.631 1.00 89.31 81 PRO A O 1
ATOM 634 N N . LYS A 1 82 ? -2.895 -12.318 2.610 1.00 92.75 82 LYS A N 1
ATOM 635 C CA . LYS A 1 82 ? -2.803 -13.346 1.555 1.00 92.75 82 LYS A CA 1
ATOM 636 C C . LYS A 1 82 ? -1.617 -13.121 0.612 1.00 92.75 82 LYS A C 1
ATOM 638 O O . LYS A 1 82 ? -1.050 -14.080 0.109 1.00 92.75 82 LYS A O 1
ATOM 643 N N . CYS A 1 83 ? -1.240 -11.862 0.388 1.00 93.19 83 CYS A N 1
ATOM 644 C CA . CYS A 1 83 ? -0.012 -11.487 -0.309 1.00 93.19 83 CYS A CA 1
ATOM 645 C C . CYS A 1 83 ? 0.821 -10.561 0.584 1.00 93.19 83 CYS A C 1
ATOM 647 O O . CYS A 1 83 ? 0.329 -9.545 1.084 1.00 93.19 83 CYS A O 1
ATOM 649 N N . THR A 1 84 ? 2.085 -10.924 0.795 1.00 93.44 84 THR A N 1
ATOM 650 C CA . THR A 1 84 ? 3.013 -10.234 1.704 1.00 93.44 84 THR A CA 1
ATOM 651 C C . THR A 1 84 ? 3.995 -9.318 0.978 1.00 93.44 84 THR A C 1
ATOM 653 O O . THR A 1 84 ? 4.849 -8.710 1.627 1.00 93.44 84 THR A O 1
ATOM 656 N N . PHE A 1 85 ? 3.844 -9.156 -0.342 1.00 93.44 85 PHE A N 1
ATOM 657 C CA . PHE A 1 85 ? 4.671 -8.264 -1.141 1.00 93.44 85 PHE A CA 1
ATOM 658 C C . PHE A 1 85 ? 4.711 -6.849 -0.552 1.00 93.44 85 PHE A C 1
ATOM 660 O O . PHE A 1 85 ? 3.674 -6.202 -0.351 1.00 93.44 85 PHE A O 1
ATOM 667 N N . ALA A 1 86 ? 5.925 -6.350 -0.328 1.00 93.50 86 ALA A N 1
ATOM 668 C CA . ALA A 1 86 ? 6.175 -4.991 0.118 1.00 93.50 86 ALA A CA 1
ATOM 669 C C . ALA A 1 86 ? 7.492 -4.451 -0.454 1.00 93.50 86 ALA A C 1
ATOM 671 O O . ALA A 1 86 ? 8.489 -5.162 -0.556 1.00 93.50 86 ALA A O 1
ATOM 672 N N . THR A 1 87 ? 7.519 -3.161 -0.783 1.00 92.31 87 THR A N 1
ATOM 673 C CA . THR A 1 87 ? 8.717 -2.455 -1.247 1.00 92.31 87 THR A CA 1
ATOM 674 C C . THR A 1 87 ? 8.837 -1.085 -0.591 1.00 92.31 87 THR A C 1
ATOM 676 O O . THR A 1 87 ? 7.859 -0.365 -0.417 1.00 92.31 87 THR A O 1
ATOM 679 N N . ASN A 1 88 ? 10.062 -0.691 -0.247 1.00 92.31 88 ASN A N 1
ATOM 680 C CA . ASN A 1 88 ? 10.359 0.651 0.269 1.00 92.31 88 ASN A CA 1
ATOM 681 C C . ASN A 1 88 ? 10.576 1.676 -0.856 1.00 92.31 88 ASN A C 1
ATOM 683 O O . ASN A 1 88 ? 10.617 2.879 -0.609 1.00 92.31 88 ASN A O 1
ATOM 687 N N . ARG A 1 89 ? 10.764 1.210 -2.097 1.00 91.19 89 ARG A N 1
ATOM 688 C CA . ARG A 1 89 ? 10.920 2.080 -3.266 1.00 91.19 89 ARG A CA 1
ATOM 689 C C . ARG A 1 89 ? 9.563 2.314 -3.896 1.00 91.19 89 ARG A C 1
ATOM 691 O O . ARG A 1 89 ? 8.830 1.354 -4.108 1.00 91.19 89 ARG A O 1
ATOM 698 N N . LYS A 1 90 ? 9.281 3.568 -4.250 1.00 91.19 90 LYS A N 1
ATOM 699 C CA . LYS A 1 90 ? 8.043 3.960 -4.925 1.00 91.19 90 LYS A CA 1
ATOM 700 C C . LYS A 1 90 ? 7.881 3.210 -6.250 1.00 91.19 90 LYS A C 1
ATOM 702 O O . LYS A 1 90 ? 8.735 3.386 -7.124 1.00 91.19 90 LYS A O 1
ATOM 707 N N . PRO A 1 91 ? 6.835 2.384 -6.399 1.00 92.50 91 PRO A N 1
ATOM 708 C CA . PRO A 1 91 ? 6.489 1.776 -7.669 1.00 92.50 91 PRO A CA 1
ATOM 709 C C . PRO A 1 91 ? 6.028 2.827 -8.677 1.00 92.50 91 PRO A C 1
ATOM 711 O O . PRO A 1 91 ? 5.482 3.866 -8.300 1.00 92.50 91 PRO A O 1
ATOM 714 N N . LEU A 1 92 ? 6.253 2.552 -9.955 1.00 90.25 92 LEU A N 1
ATOM 715 C CA . LEU A 1 92 ? 5.754 3.362 -11.058 1.00 90.25 92 LEU A CA 1
ATOM 716 C C . LEU A 1 92 ? 4.520 2.690 -11.676 1.00 90.25 92 LEU A C 1
ATOM 718 O O . LEU A 1 92 ? 4.477 1.462 -11.724 1.00 90.25 92 LEU A O 1
ATOM 722 N N . PRO A 1 93 ? 3.548 3.475 -12.174 1.00 86.69 93 PRO A N 1
ATOM 723 C CA . PRO A 1 93 ? 2.347 2.942 -12.823 1.00 86.69 93 PRO A CA 1
ATOM 724 C C . PRO A 1 93 ? 2.644 2.234 -14.140 1.00 86.69 93 PRO A C 1
ATOM 726 O O . PRO A 1 93 ? 1.916 1.330 -14.531 1.00 86.69 93 PRO A O 1
ATOM 729 N N . GLN A 1 94 ? 3.723 2.616 -14.820 1.00 86.25 94 GLN A N 1
ATOM 730 C CA . GLN A 1 94 ? 4.116 1.960 -16.056 1.00 86.25 94 GLN A CA 1
ATOM 731 C C . GLN A 1 94 ? 4.813 0.623 -15.756 1.00 86.25 94 GLN A C 1
ATOM 733 O O . GLN A 1 94 ? 5.771 0.601 -14.969 1.00 86.25 94 GLN A O 1
ATOM 738 N N . PRO A 1 95 ? 4.382 -0.484 -16.387 1.00 87.56 95 PRO A N 1
ATOM 739 C CA . PRO A 1 95 ? 5.091 -1.751 -16.302 1.00 87.56 95 PRO A CA 1
ATOM 740 C C . PRO A 1 95 ? 6.427 -1.670 -17.048 1.00 87.56 95 PRO A C 1
ATOM 742 O O . PRO A 1 95 ? 6.660 -0.799 -17.887 1.00 87.56 95 PRO A O 1
ATOM 745 N N . CYS A 1 96 ? 7.339 -2.594 -16.753 1.00 89.44 96 CYS A N 1
ATOM 746 C CA . CYS A 1 96 ? 8.622 -2.649 -17.440 1.00 89.44 96 CYS A CA 1
ATOM 747 C C . CYS A 1 96 ? 8.429 -2.973 -18.933 1.00 89.44 96 CYS A C 1
ATOM 749 O O . CYS A 1 96 ? 7.858 -4.020 -19.237 1.00 89.44 96 CYS A O 1
ATOM 751 N N . PRO A 1 97 ? 8.989 -2.181 -19.868 1.00 89.00 97 PRO A N 1
ATOM 752 C CA . PRO A 1 97 ? 8.817 -2.422 -21.303 1.00 89.00 97 PRO A CA 1
ATOM 753 C C . PRO A 1 97 ? 9.511 -3.699 -21.799 1.00 89.00 97 PRO A C 1
ATOM 755 O O . PRO A 1 97 ? 9.183 -4.193 -22.868 1.00 89.00 97 PRO A O 1
ATOM 758 N N . LYS A 1 98 ? 10.471 -4.251 -21.040 1.00 88.94 98 LYS A N 1
ATOM 759 C CA . LYS A 1 98 ? 11.187 -5.482 -21.419 1.00 88.94 98 LYS A CA 1
ATOM 760 C C . LYS A 1 98 ? 10.508 -6.768 -20.952 1.00 88.94 98 LYS A C 1
ATOM 762 O O . LYS A 1 98 ? 10.645 -7.790 -21.608 1.00 88.94 98 LYS A O 1
ATOM 767 N N . CYS A 1 99 ? 9.861 -6.757 -19.787 1.00 89.69 99 CYS A N 1
ATOM 768 C CA . CYS A 1 99 ? 9.370 -7.991 -19.159 1.00 89.69 99 CYS A CA 1
ATOM 769 C C . CYS A 1 99 ? 8.009 -7.861 -18.463 1.00 89.69 99 CYS A C 1
ATOM 771 O O . CYS A 1 99 ? 7.591 -8.797 -17.783 1.00 89.69 99 CYS A O 1
ATOM 773 N N . GLY A 1 100 ? 7.362 -6.695 -18.536 1.00 85.44 100 GLY A N 1
ATOM 774 C CA . GLY A 1 100 ? 6.097 -6.408 -17.853 1.00 85.44 100 GLY A CA 1
ATOM 775 C C . GLY A 1 100 ? 6.192 -6.300 -16.325 1.00 85.44 100 GLY A C 1
ATOM 776 O O . GLY A 1 100 ? 5.192 -6.044 -15.666 1.00 85.44 100 GLY A O 1
ATOM 777 N N . GLY A 1 101 ? 7.378 -6.490 -15.737 1.00 87.88 101 GLY A N 1
ATOM 778 C CA . GLY A 1 101 ? 7.576 -6.466 -14.286 1.00 87.88 101 GLY A CA 1
ATOM 779 C C . GLY A 1 101 ? 7.442 -5.077 -13.652 1.00 87.88 101 GLY A C 1
ATOM 780 O O . GLY A 1 101 ? 7.435 -4.053 -14.334 1.00 87.88 101 GLY A O 1
ATOM 781 N N . LEU A 1 102 ? 7.413 -5.038 -12.319 1.00 90.94 102 LEU A N 1
ATOM 782 C CA . LEU A 1 102 ? 7.294 -3.799 -11.549 1.00 90.94 102 LEU A CA 1
ATOM 783 C C . LEU A 1 102 ? 8.514 -2.885 -11.756 1.00 90.94 102 LEU A C 1
ATOM 785 O O . LEU A 1 102 ? 9.662 -3.294 -11.544 1.00 90.94 102 LEU A O 1
ATOM 789 N N . LEU A 1 103 ? 8.268 -1.626 -12.121 1.00 92.56 103 LEU A N 1
ATOM 790 C CA . LEU A 1 103 ? 9.283 -0.576 -12.112 1.00 92.56 103 LEU A CA 1
ATOM 791 C C . LEU A 1 103 ? 9.243 0.186 -10.788 1.00 92.56 103 LEU A C 1
ATOM 793 O O . LEU A 1 103 ? 8.178 0.484 -10.255 1.00 92.56 103 LEU A O 1
ATOM 797 N N . THR A 1 104 ? 10.415 0.534 -10.263 1.00 92.62 104 THR A N 1
ATOM 798 C CA . THR A 1 104 ? 10.550 1.314 -9.026 1.00 92.62 104 THR A CA 1
ATOM 799 C C . THR A 1 104 ? 11.462 2.517 -9.222 1.00 92.62 104 THR A C 1
ATOM 801 O O . THR A 1 104 ? 12.387 2.475 -10.038 1.00 92.62 104 THR A O 1
ATOM 804 N N . LEU A 1 105 ? 11.234 3.580 -8.444 1.00 91.19 105 LEU A N 1
ATOM 805 C CA . LEU A 1 105 ? 12.126 4.735 -8.403 1.00 91.19 105 LEU A CA 1
ATOM 806 C C . LEU A 1 105 ? 13.503 4.358 -7.837 1.00 91.19 105 LEU A C 1
ATOM 808 O O . LEU A 1 105 ? 13.662 3.798 -6.742 1.00 91.19 105 LEU A O 1
ATOM 812 N N . TYR A 1 106 ? 14.522 4.729 -8.598 1.00 86.62 106 TYR A N 1
ATOM 813 C CA . TYR A 1 106 ? 15.932 4.547 -8.318 1.00 86.62 106 TYR A CA 1
ATOM 814 C C . TYR A 1 106 ? 16.656 5.888 -8.478 1.00 86.62 106 TYR A C 1
ATOM 816 O O . TYR A 1 106 ? 16.367 6.634 -9.403 1.00 86.62 106 TYR A O 1
ATOM 824 N N . ARG A 1 107 ? 17.572 6.191 -7.545 1.00 81.25 107 ARG A N 1
ATOM 825 C CA . ARG A 1 107 ? 18.479 7.362 -7.522 1.00 81.25 107 ARG A CA 1
ATOM 826 C C . ARG A 1 107 ? 18.030 8.554 -8.395 1.00 81.25 107 ARG A C 1
ATOM 828 O O . ARG A 1 107 ? 18.452 8.694 -9.539 1.00 81.25 107 ARG A O 1
ATOM 835 N N . GLY A 1 108 ? 17.195 9.430 -7.833 1.00 81.50 108 GLY A N 1
ATOM 836 C CA . GLY A 1 108 ? 16.655 10.591 -8.544 1.00 81.50 108 GLY A CA 1
ATOM 837 C C . GLY A 1 108 ? 15.507 10.206 -9.478 1.00 81.50 108 GLY A C 1
ATOM 838 O O . GLY A 1 108 ? 14.532 9.599 -9.040 1.00 81.50 108 GLY A O 1
ATOM 839 N N . LYS A 1 109 ? 15.622 10.568 -10.760 1.00 83.38 109 LYS A N 1
ATOM 840 C CA . LYS A 1 109 ? 14.620 10.307 -11.807 1.00 83.38 109 LYS A CA 1
ATOM 841 C C . LYS A 1 109 ? 14.928 9.041 -12.618 1.00 83.38 109 LYS A C 1
ATOM 843 O O . LYS A 1 109 ? 14.680 9.025 -13.816 1.00 83.38 109 LYS A O 1
ATOM 848 N N . GLN A 1 110 ? 15.513 7.996 -12.031 1.00 89.94 110 GLN A N 1
ATOM 849 C CA . GLN A 1 110 ? 15.718 6.726 -12.739 1.00 89.94 110 GLN A CA 1
ATOM 850 C C . GLN A 1 110 ? 14.652 5.701 -12.337 1.00 89.94 110 GLN A C 1
ATOM 852 O O . GLN A 1 110 ? 14.245 5.619 -11.182 1.00 89.94 110 GLN A O 1
ATOM 857 N N . ALA A 1 111 ? 14.190 4.906 -13.293 1.00 91.94 111 ALA A N 1
ATOM 858 C CA . ALA A 1 111 ? 13.393 3.711 -13.068 1.00 91.94 111 ALA A CA 1
ATOM 859 C C . ALA A 1 111 ? 14.322 2.504 -13.087 1.00 91.94 111 ALA A C 1
ATOM 861 O O . ALA A 1 111 ? 15.190 2.412 -13.954 1.00 91.94 111 ALA A O 1
ATOM 862 N N . LYS A 1 112 ? 14.116 1.555 -12.177 1.00 92.12 112 LYS A N 1
ATOM 863 C CA . LYS A 1 112 ? 14.747 0.234 -12.228 1.00 92.12 112 LYS A CA 1
ATOM 864 C C . LYS A 1 112 ? 13.673 -0.842 -12.121 1.00 92.12 112 LYS A C 1
ATOM 866 O O . LYS A 1 112 ? 12.811 -0.764 -11.241 1.00 92.12 112 LYS A O 1
ATOM 871 N N . CYS A 1 113 ? 13.741 -1.843 -12.993 1.00 91.62 113 CYS A N 1
ATOM 872 C CA . CYS A 1 113 ? 12.893 -3.024 -12.879 1.00 91.62 113 CYS A CA 1
ATOM 873 C C . CYS A 1 113 ? 13.338 -3.906 -11.708 1.00 91.62 113 CYS A C 1
ATOM 875 O O . CYS A 1 113 ? 14.530 -4.053 -11.441 1.00 91.62 113 CYS A O 1
ATOM 877 N N . THR A 1 114 ? 12.377 -4.494 -10.999 1.00 88.44 114 THR A N 1
ATOM 878 C CA . THR A 1 114 ? 12.661 -5.463 -9.933 1.00 88.44 114 THR A CA 1
ATOM 879 C C . THR A 1 114 ? 12.963 -6.863 -10.467 1.00 88.44 114 THR A C 1
ATOM 881 O O . THR A 1 114 ? 13.636 -7.623 -9.781 1.00 88.44 114 THR A O 1
ATOM 884 N N . LYS A 1 115 ? 12.489 -7.201 -11.676 1.00 88.75 115 LYS A N 1
ATOM 885 C CA . LYS A 1 115 ? 12.606 -8.544 -12.276 1.00 88.75 115 LYS A CA 1
ATOM 886 C C . LYS A 1 115 ? 13.762 -8.682 -13.272 1.00 88.75 115 LYS A C 1
ATOM 888 O O . LYS A 1 115 ? 14.299 -9.769 -13.424 1.00 88.75 115 LYS A O 1
ATOM 893 N N . CYS A 1 116 ? 14.133 -7.609 -13.970 1.00 89.75 116 CYS A N 1
ATOM 894 C CA . CYS A 1 116 ? 15.204 -7.628 -14.970 1.00 89.75 116 CYS A CA 1
ATOM 895 C C . CYS A 1 116 ? 16.176 -6.456 -14.783 1.00 89.75 116 CYS A C 1
ATOM 897 O O . CYS A 1 116 ? 15.993 -5.604 -13.915 1.00 89.75 116 CYS A O 1
ATOM 899 N N . GLU A 1 117 ? 17.187 -6.369 -15.644 1.00 89.62 117 GLU A N 1
ATOM 900 C CA . GLU A 1 11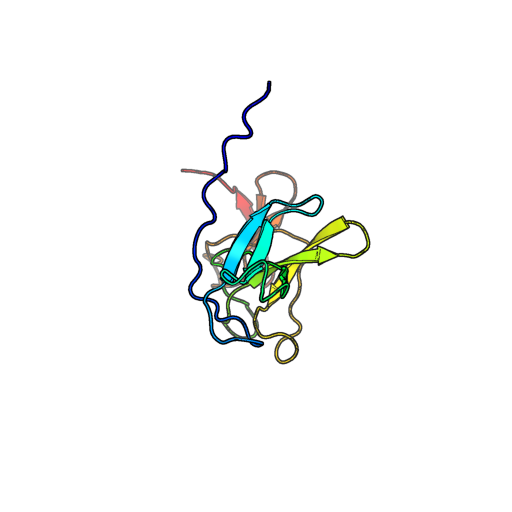7 ? 18.216 -5.325 -15.587 1.00 89.62 117 GLU A CA 1
ATOM 901 C C . GLU A 1 117 ? 17.798 -3.984 -16.211 1.00 89.62 117 GLU A C 1
ATOM 903 O O . GLU A 1 117 ? 18.612 -3.065 -16.315 1.00 89.62 117 GLU A O 1
ATOM 908 N N . TYR A 1 118 ? 16.531 -3.837 -16.616 1.00 89.31 118 TYR A N 1
ATOM 909 C CA . TYR A 1 118 ? 16.043 -2.607 -17.233 1.00 89.31 118 TYR A CA 1
ATOM 910 C C . TYR A 1 118 ? 16.212 -1.396 -16.308 1.00 89.31 118 TYR A C 1
ATOM 912 O O . TYR A 1 118 ? 15.784 -1.399 -15.145 1.00 89.31 118 TYR A O 1
ATOM 920 N N . ARG A 1 119 ? 16.788 -0.333 -16.877 1.00 90.44 119 ARG A N 1
ATOM 921 C CA . ARG A 1 119 ? 16.883 0.999 -16.285 1.00 90.44 119 ARG A CA 1
ATOM 922 C C . ARG A 1 119 ? 16.380 2.024 -17.296 1.00 90.44 119 ARG A C 1
ATOM 924 O O . ARG A 1 119 ? 16.734 1.941 -18.467 1.00 90.44 119 ARG A O 1
ATOM 931 N N . GLY A 1 120 ? 15.585 2.981 -16.838 1.00 87.31 120 GLY A N 1
ATOM 932 C CA . GLY A 1 120 ? 15.054 4.075 -17.658 1.00 87.31 120 GLY A CA 1
ATOM 933 C C . GLY A 1 120 ? 15.066 5.394 -16.893 1.00 87.31 120 GLY A C 1
ATOM 934 O O . GLY A 1 120 ? 15.400 5.411 -15.708 1.00 87.31 120 GLY A O 1
ATOM 935 N N . ARG A 1 121 ? 14.705 6.505 -17.536 1.00 85.44 121 ARG A N 1
ATOM 936 C CA . ARG A 1 121 ? 14.424 7.771 -16.841 1.00 85.44 121 ARG A CA 1
ATOM 937 C C . ARG A 1 121 ? 12.919 7.916 -16.611 1.00 85.44 121 ARG A C 1
ATOM 939 O O . ARG A 1 121 ? 12.118 7.497 -17.434 1.00 85.44 121 ARG A O 1
ATOM 946 N N . VAL A 1 122 ? 12.546 8.478 -15.467 1.00 76.75 122 VAL A N 1
ATOM 947 C CA . VAL A 1 122 ? 11.162 8.755 -15.074 1.00 76.75 122 VAL A CA 1
ATOM 948 C C . VAL A 1 122 ? 10.886 10.225 -15.324 1.00 76.75 122 VAL A C 1
ATOM 950 O O . VAL A 1 122 ? 11.447 11.079 -14.635 1.00 76.75 122 VAL A O 1
ATOM 953 N N . GLY A 1 123 ? 10.006 10.508 -16.280 1.00 64.69 123 GLY A N 1
ATOM 954 C CA . GLY A 1 123 ? 9.514 11.859 -16.536 1.00 64.69 123 GLY A CA 1
ATOM 955 C C . GLY A 1 123 ? 9.928 12.439 -17.880 1.00 64.69 123 GLY A C 1
ATOM 956 O O . GLY A 1 123 ? 10.507 13.519 -17.908 1.00 64.69 123 GLY A O 1
ATOM 957 N N . GLU A 1 124 ? 9.572 11.761 -18.964 1.00 47.97 124 GLU A N 1
ATOM 958 C CA . GLU A 1 124 ? 9.229 12.450 -20.208 1.00 47.97 124 GLU A CA 1
ATOM 959 C C . GLU A 1 124 ? 7.702 12.369 -20.308 1.00 47.97 124 GLU A C 1
ATOM 961 O O . GLU A 1 124 ? 7.132 11.318 -20.600 1.00 47.97 124 GLU A O 1
ATOM 966 N N . LYS A 1 125 ? 7.049 13.442 -19.860 1.00 42.41 125 LYS A N 1
ATOM 967 C CA . LYS A 1 125 ? 5.708 13.811 -20.303 1.00 42.41 125 LYS A CA 1
ATOM 968 C C . LYS A 1 125 ? 5.889 14.943 -21.294 1.00 42.41 125 LYS A C 1
ATOM 970 O O . LYS A 1 125 ? 6.773 15.783 -21.005 1.00 42.41 125 LYS A O 1
#

Organism: NCBI:txid412755

Secondary structure (DSSP, 8-state):
---------EEEEEEPTTTSPEEEEEEETTEEEEEETTTTT---EEE--EEEEEE-TTT-PEEEEEE-TTS-EEEEETTTTT---EESSPBPSSPPTTTSPPEEEETTTEEEESSSS-EEES---

pLDDT: mean 84.65, std 12.3, range [38.94, 93.5]

Solvent-accessible surface area (backbone atoms only — not comparable to full-atom values): 7528 Å² total; per-residue (Å²): 132,89,79,76,77,76,74,77,63,49,76,45,95,50,63,29,93,86,76,68,41,46,18,20,47,44,79,52,99,90,42,64,26,30,33,31,63,53,54,84,85,36,83,54,68,46,83,51,72,46,69,69,75,26,62,27,86,88,77,62,45,49,25,24,53,44,71,44,99,84,73,46,64,31,38,30,37,65,57,54,84,85,39,79,59,67,39,72,50,57,71,44,66,58,57,28,91,90,74,62,35,51,19,23,56,35,90,81,54,25,31,33,34,79,80,53,91,55,68,49,74,58,82,86,127

Foldseek 3Di:
DDDDPPPDFAWDPDADPPPRATWTWDQDPLGIWTAGPPPPVGRDIGRDWAFPQAADQPPRATWTWDADPVRQIKIAGPPPPVGGDIGSFAWDNQADPPPRAIWGDDDPQWIAGPPDRDIDGHDDD

Sequence (125 aa):
LMEKVKLADELTEEVCPKCGKLMVVKFGRYGKFLACSGYPECKSTKPFQVRIGVNCPECGSELVEKISKKKRVFYGCSNYPKCTFATNRKPLPQPCPKCGGLLTLYRGKQAKCTKCEYRGRVGEK